Protein AF-H9ZIY6-F1 (afdb_monomer)

Radius of gyration: 15.13 Å; Cα contacts (8 Å, |Δi|>4): 52; chains: 1; bounding box: 33×17×41 Å

Foldseek 3Di:
DVQFQVDQEEEDDDDPVCPVVVVVVVNRRHHVNGYYHYPCPCLVVCVPPDPPDDDDPVSD

Organism: Miscanthus sinensis (NCBI:txid62337)

pLDDT: mean 96.13, std 5.47, range [65.56, 98.88]

InterPro domains:
  IPR002935 Class I-like SAM-dependent O-methyltransferase [PF01596] (1-60)
  IPR002935 Class I-like SAM-dependent O-methyltransferase [PS51682] (1-60)
  IPR029063 S-adenosyl-L-methionine-dependent methyltransferase superfamily [G3DSA:3.40.50.150] (1-60)
  IPR029063 S-adenosyl-L-methionine-dependent methyltransferase superfamily [SSF53335] (4-58)
  IPR050362 Cation-dependent O-methyltransferase [PTHR10509] (1-59)

Secondary structure (DSSP, 8-state):
-TTTT-EEEEEE-S-GGGHHHHHHHHHHHEEEEEEEEETTTTGGGGGGS-TTS---TTT-

Solvent-accessible surface area (backbone atoms only — not comparable to full-atom values): 3898 Å² total; per-residue (Å²): 117,97,57,52,42,70,31,64,67,48,77,49,80,74,70,70,92,45,48,65,66,47,46,67,52,43,67,47,28,34,24,93,92,39,49,78,46,71,59,67,83,53,52,94,62,49,83,78,53,62,93,86,56,94,66,57,77,89,77,100

Sequence (60 aa):
EKNHGSFDFVFVDADKDNYLNYHERLLKLVKLGGLIGYDNTLWNGSVVLPDDAPMRKYIR

Nearest PDB structures (foldseek):
  5kva-assembly1_A  TM=1.003E+00  e=2.235E-08  Sorghum bicolor
  3c3y-assembly1_B  TM=9.303E-01  e=1.472E-04  Mesembryanthemum crystallinum
  8xe3-assembly1_A  TM=8.742E-01  e=1.259E-03  Narcissus aff. pseudonarcissus MK-2014
  5lhm-assembly1_A  TM=8.684E-01  e=1.907E-03  Myxococcus xanthus
  5log-assembly1_B  TM=8.763E-01  e=3.318E-03  Myxococcus xanthus

Mean predicted aligned error: 2.95 Å

Structure (mmCIF, N/CA/C/O backbone):
data_AF-H9ZIY6-F1
#
_entry.id   AF-H9ZIY6-F1
#
loop_
_atom_site.group_PDB
_atom_site.id
_atom_site.type_symbol
_atom_site.label_atom_id
_atom_site.label_alt_id
_atom_site.label_comp_id
_atom_site.label_asym_id
_atom_site.label_entity_id
_atom_site.label_seq_id
_atom_site.pdbx_PDB_ins_code
_atom_site.Cartn_x
_atom_site.Cartn_y
_atom_site.Cartn_z
_atom_site.occupancy
_atom_site.B_iso_or_equiv
_atom_site.auth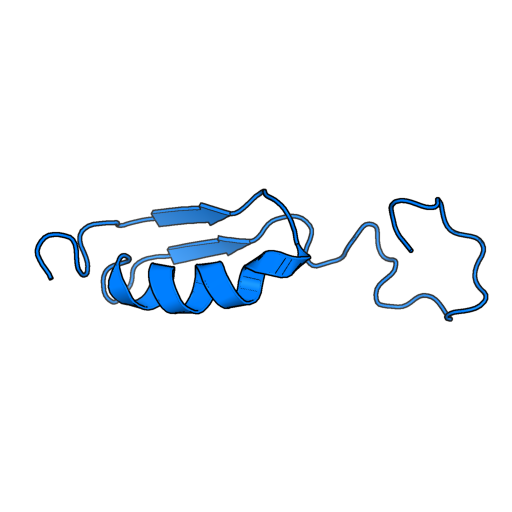_seq_id
_atom_site.auth_comp_id
_atom_site.auth_asym_id
_atom_site.auth_atom_id
_atom_site.pdbx_PDB_model_num
ATOM 1 N N . GLU A 1 1 ? -9.358 -7.044 18.453 1.00 65.56 1 GLU A N 1
ATOM 2 C CA . GLU A 1 1 ? -10.446 -6.440 19.249 1.00 65.56 1 GLU A CA 1
ATOM 3 C C . GLU A 1 1 ? -10.061 -5.079 19.841 1.00 65.56 1 GLU A C 1
ATOM 5 O O . GLU A 1 1 ? -10.387 -4.080 19.222 1.00 65.56 1 GLU A O 1
ATOM 10 N N . LYS A 1 2 ? -9.316 -4.993 20.961 1.00 83.19 2 LYS A N 1
ATOM 11 C CA . LYS A 1 2 ? -9.126 -3.729 21.723 1.00 83.19 2 LYS A CA 1
ATOM 12 C C . LYS A 1 2 ? -8.551 -2.533 20.935 1.00 83.19 2 LYS A C 1
ATOM 14 O O . LYS A 1 2 ? -8.836 -1.398 21.289 1.00 83.19 2 LYS A O 1
ATOM 19 N N . ASN A 1 3 ? -7.779 -2.788 19.878 1.00 93.94 3 ASN A N 1
ATOM 20 C CA . ASN A 1 3 ? -7.125 -1.751 19.067 1.00 93.94 3 ASN A CA 1
ATOM 21 C C . ASN A 1 3 ? -7.755 -1.599 17.668 1.00 93.94 3 ASN A C 1
ATOM 23 O O . ASN A 1 3 ? -7.117 -1.071 16.761 1.00 93.94 3 ASN A O 1
ATOM 27 N N . HIS A 1 4 ? -8.957 -2.134 17.433 1.00 97.94 4 HIS A N 1
ATOM 28 C CA . HIS A 1 4 ? -9.602 -1.938 16.135 1.00 97.94 4 HIS A CA 1
ATOM 29 C C . HIS A 1 4 ? -9.975 -0.466 15.943 1.00 97.94 4 HIS A C 1
ATOM 31 O O . HI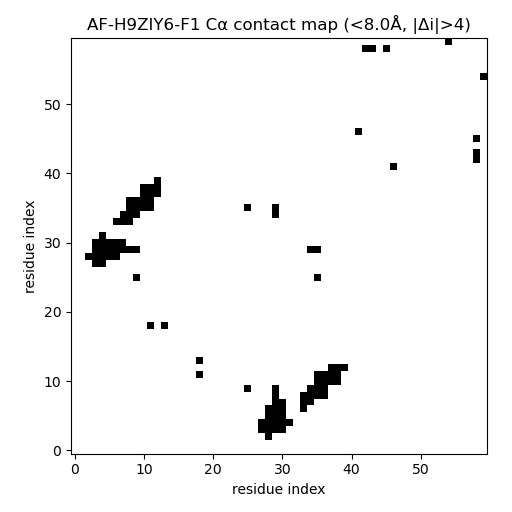S A 1 4 ? -10.539 0.152 16.844 1.00 97.94 4 HIS A O 1
ATOM 37 N N . GLY A 1 5 ? -9.650 0.087 14.776 1.00 98.12 5 GLY A N 1
ATOM 38 C CA . GLY A 1 5 ? -9.909 1.488 14.449 1.00 98.12 5 GLY A CA 1
ATOM 39 C C . GLY A 1 5 ? -9.215 2.508 15.360 1.00 98.12 5 GLY A C 1
ATOM 40 O O . GLY A 1 5 ? -9.704 3.627 15.480 1.00 98.12 5 GLY A O 1
ATOM 41 N N . SER A 1 6 ? -8.114 2.146 16.029 1.00 98.44 6 SER A N 1
ATOM 42 C CA . SER A 1 6 ? -7.412 3.045 16.956 1.00 98.44 6 SER A CA 1
ATOM 43 C C . SER A 1 6 ? -6.378 3.953 16.286 1.00 98.44 6 SER A C 1
ATOM 45 O O . SER A 1 6 ? -5.809 4.807 16.960 1.00 98.44 6 SER A O 1
ATOM 47 N N . PHE A 1 7 ? -6.091 3.753 14.997 1.00 98.62 7 PHE A N 1
ATOM 48 C CA . PHE A 1 7 ? -5.083 4.520 14.263 1.00 98.62 7 PHE A CA 1
ATOM 49 C C . PHE A 1 7 ? -5.722 5.437 13.216 1.00 98.62 7 PHE A C 1
ATOM 51 O O . PHE A 1 7 ? -6.596 5.016 12.457 1.00 98.62 7 PHE A O 1
ATOM 58 N N . ASP A 1 8 ? -5.247 6.682 13.152 1.00 98.75 8 ASP A N 1
ATOM 59 C CA . ASP A 1 8 ? -5.674 7.673 12.155 1.00 98.75 8 ASP A CA 1
ATOM 60 C C . ASP A 1 8 ? -4.917 7.532 10.830 1.00 98.75 8 ASP A C 1
ATOM 62 O O . ASP A 1 8 ? -5.493 7.686 9.751 1.00 98.75 8 ASP A O 1
ATOM 66 N N . PHE A 1 9 ? -3.620 7.241 10.924 1.00 98.81 9 PHE A N 1
ATOM 67 C CA . PHE A 1 9 ? -2.705 7.135 9.799 1.00 98.81 9 PHE A CA 1
ATOM 68 C C . PHE A 1 9 ? -1.662 6.048 10.054 1.00 98.81 9 PHE A C 1
ATOM 70 O O . PHE A 1 9 ? -1.172 5.905 11.177 1.00 98.81 9 PHE A O 1
A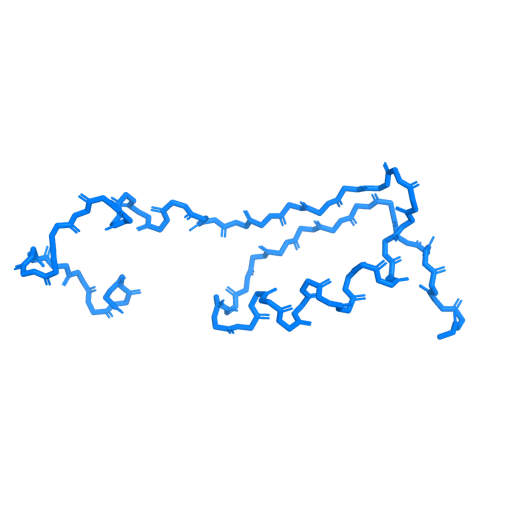TOM 77 N N . VAL A 1 10 ? -1.299 5.310 9.006 1.00 98.81 10 VAL A N 1
ATOM 78 C CA . VAL A 1 10 ? -0.182 4.359 9.013 1.00 98.81 10 VAL A CA 1
ATOM 79 C C . VAL A 1 10 ? 0.640 4.534 7.741 1.00 98.81 10 VAL A C 1
ATOM 81 O O . VAL A 1 10 ? 0.090 4.565 6.643 1.00 98.81 10 VAL A O 1
ATOM 84 N N . PHE A 1 11 ? 1.961 4.602 7.889 1.00 98.88 11 PHE A N 1
ATOM 85 C CA . PHE A 1 11 ? 2.908 4.559 6.779 1.00 98.88 11 PHE A CA 1
ATOM 86 C C . PHE A 1 11 ? 3.645 3.219 6.790 1.00 98.88 11 PHE A C 1
ATOM 88 O O . PHE A 1 11 ? 4.229 2.840 7.806 1.00 98.88 11 PHE A O 1
ATOM 95 N N . VAL A 1 12 ? 3.581 2.491 5.679 1.00 98.81 12 VAL A N 1
ATOM 96 C CA . VAL A 1 12 ? 4.188 1.173 5.497 1.00 98.81 12 VAL A CA 1
ATOM 97 C C . VAL A 1 12 ? 5.366 1.312 4.541 1.00 98.81 12 VAL A C 1
ATOM 99 O O . VAL A 1 12 ? 5.183 1.379 3.325 1.00 98.81 12 VAL A O 1
ATOM 102 N N . ASP A 1 13 ? 6.568 1.329 5.108 1.00 98.38 13 ASP A N 1
ATOM 103 C CA . ASP A 1 13 ? 7.833 1.212 4.384 1.00 98.38 13 ASP A CA 1
ATOM 104 C C . ASP A 1 13 ? 8.665 0.078 4.995 1.00 98.38 13 ASP A C 1
ATOM 106 O O . ASP A 1 13 ? 9.449 0.264 5.924 1.00 98.38 13 ASP A O 1
ATOM 110 N N . ALA A 1 14 ? 8.383 -1.141 4.538 1.00 98.00 14 ALA A N 1
ATOM 111 C CA . ALA A 1 14 ? 8.973 -2.368 5.064 1.00 98.00 14 ALA A CA 1
ATOM 112 C C . ALA A 1 14 ? 9.244 -3.375 3.929 1.00 98.00 14 ALA A C 1
ATOM 114 O O . ALA A 1 14 ? 9.403 -3.002 2.762 1.00 98.00 14 ALA A O 1
ATOM 115 N N . ASP A 1 15 ? 9.297 -4.659 4.266 1.00 97.38 15 ASP A N 1
ATOM 116 C CA . ASP A 1 15 ? 9.433 -5.771 3.335 1.00 97.38 15 ASP A CA 1
ATOM 117 C C . ASP A 1 15 ? 8.188 -5.923 2.445 1.00 97.38 15 ASP A C 1
ATOM 119 O O . ASP A 1 15 ? 7.072 -6.156 2.914 1.00 97.38 15 ASP A O 1
ATOM 123 N N . LYS A 1 16 ? 8.392 -5.767 1.132 1.00 95.94 16 LYS A N 1
ATOM 124 C CA . LYS A 1 16 ? 7.313 -5.653 0.140 1.00 95.94 16 LYS A CA 1
ATOM 125 C C . LYS A 1 16 ? 6.494 -6.942 0.003 1.00 95.94 16 LYS A C 1
ATOM 127 O O . LYS A 1 16 ? 5.282 -6.867 -0.190 1.00 95.94 16 LYS A O 1
ATOM 132 N N . ASP A 1 17 ? 7.116 -8.099 0.229 1.00 96.81 17 ASP A N 1
ATOM 133 C CA . ASP A 1 17 ? 6.463 -9.417 0.196 1.00 96.81 17 ASP A CA 1
ATOM 134 C C . ASP A 1 17 ? 5.323 -9.547 1.220 1.00 96.81 17 ASP A C 1
ATOM 136 O O . ASP A 1 17 ? 4.365 -10.289 1.002 1.00 96.81 17 ASP A O 1
ATOM 140 N N . ASN A 1 18 ? 5.380 -8.797 2.326 1.00 98.44 18 ASN A N 1
ATOM 141 C CA . ASN A 1 18 ? 4.345 -8.810 3.358 1.00 98.44 18 ASN A CA 1
ATOM 142 C C . ASN A 1 18 ? 3.324 -7.676 3.236 1.00 98.44 18 ASN A C 1
ATOM 144 O O . ASN A 1 18 ? 2.420 -7.597 4.070 1.00 98.44 18 ASN A O 1
ATOM 148 N N . TYR A 1 19 ? 3.389 -6.819 2.213 1.00 9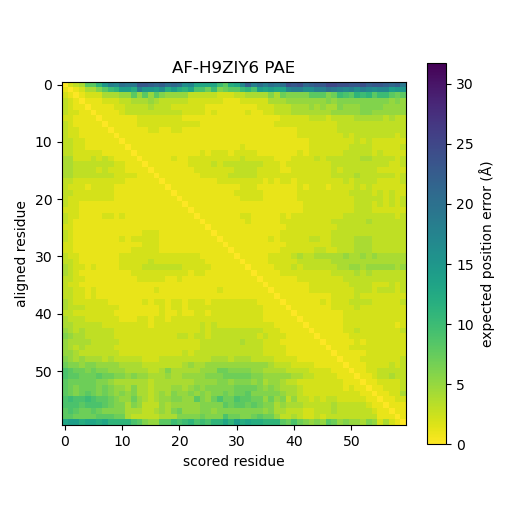8.62 19 TYR A N 1
ATOM 149 C CA . TYR A 1 19 ? 2.491 -5.660 2.116 1.00 98.62 19 TYR A CA 1
ATOM 150 C C . TYR A 1 19 ? 1.009 -6.045 2.132 1.00 98.62 19 TYR A C 1
ATOM 152 O O . TYR A 1 19 ? 0.217 -5.374 2.797 1.00 98.62 19 TYR A O 1
ATOM 160 N N . LEU A 1 20 ? 0.636 -7.153 1.488 1.00 98.56 20 LEU A N 1
ATOM 161 C CA . LEU A 1 20 ? -0.740 -7.660 1.520 1.00 98.56 20 LEU A CA 1
ATOM 162 C C . LEU A 1 20 ? -1.134 -8.174 2.914 1.00 98.56 20 LEU A C 1
ATOM 164 O O . LEU A 1 20 ? -2.206 -7.840 3.415 1.00 98.56 20 LEU A O 1
ATOM 168 N N . ASN A 1 21 ? -0.234 -8.885 3.596 1.00 98.62 21 ASN A N 1
ATOM 169 C CA . ASN A 1 21 ? -0.460 -9.353 4.967 1.00 98.62 21 ASN A CA 1
ATOM 170 C C . ASN A 1 21 ? -0.603 -8.180 5.952 1.00 98.62 21 ASN A C 1
ATOM 172 O O . ASN A 1 21 ? -1.423 -8.220 6.875 1.00 98.62 21 ASN A O 1
ATOM 176 N N . TYR A 1 22 ? 0.175 -7.112 5.756 1.00 98.62 22 TYR A N 1
ATOM 177 C CA . TYR A 1 22 ? 0.012 -5.866 6.497 1.00 98.62 22 TYR A CA 1
ATOM 178 C C . TYR A 1 22 ? -1.328 -5.219 6.175 1.00 98.62 22 TYR A C 1
ATOM 180 O O . TYR A 1 22 ? -2.037 -4.844 7.103 1.00 98.62 22 TYR A O 1
ATOM 188 N N . HIS A 1 23 ? -1.717 -5.141 4.902 1.00 98.62 23 HIS A N 1
ATOM 189 C CA . HIS A 1 23 ? -2.984 -4.546 4.483 1.00 98.62 23 HIS A CA 1
ATOM 190 C C . HIS A 1 23 ? -4.188 -5.152 5.208 1.00 98.62 23 HIS A C 1
ATOM 192 O O . HIS A 1 23 ? -4.959 -4.421 5.829 1.00 98.62 23 HIS A O 1
ATOM 198 N N . GLU A 1 24 ? -4.299 -6.479 5.244 1.00 98.44 24 GLU A N 1
ATOM 199 C CA . GLU A 1 24 ? -5.408 -7.160 5.925 1.00 98.44 24 GLU A CA 1
ATOM 200 C C . GLU A 1 24 ? -5.499 -6.829 7.420 1.00 98.44 24 GLU A C 1
ATOM 202 O O . GLU A 1 24 ? -6.588 -6.716 7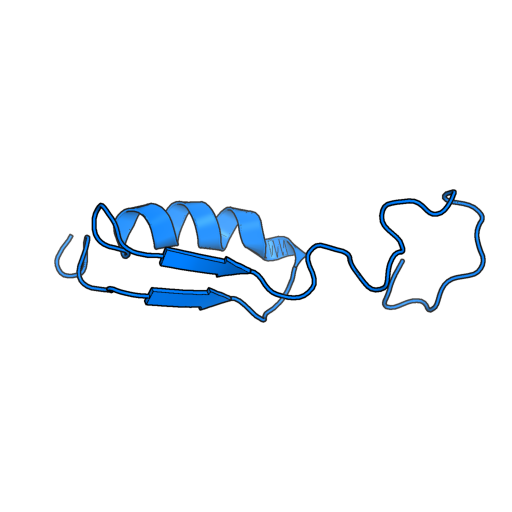.992 1.00 98.44 24 GLU A O 1
ATOM 207 N N . ARG A 1 25 ? -4.347 -6.673 8.079 1.00 98.25 25 ARG A N 1
ATOM 208 C CA . ARG A 1 25 ? -4.280 -6.309 9.499 1.00 98.25 25 ARG A CA 1
ATOM 209 C C . ARG A 1 25 ? -4.578 -4.828 9.699 1.00 98.25 25 ARG A C 1
ATOM 211 O O . ARG A 1 25 ? -5.329 -4.478 10.607 1.00 98.25 25 ARG A O 1
ATOM 218 N N . LEU A 1 26 ? -4.026 -3.966 8.851 1.00 98.56 26 LEU A N 1
ATOM 219 C CA . LEU A 1 26 ? -4.180 -2.518 8.939 1.00 98.56 26 LEU A CA 1
ATOM 220 C C . LEU A 1 26 ? -5.615 -2.074 8.664 1.00 98.56 26 LEU A C 1
ATOM 222 O O . LEU A 1 26 ? -6.075 -1.161 9.338 1.00 98.56 26 LEU A O 1
ATOM 226 N N . LEU A 1 27 ? -6.366 -2.772 7.809 1.00 98.44 27 LEU A N 1
ATOM 227 C CA . LEU A 1 27 ? -7.805 -2.529 7.635 1.00 98.44 27 LEU A CA 1
ATOM 228 C C . LEU A 1 27 ? -8.615 -2.702 8.930 1.00 98.44 27 LEU A C 1
ATOM 230 O O . LEU A 1 27 ? -9.668 -2.093 9.081 1.00 98.44 27 LEU A O 1
ATOM 234 N N . LYS A 1 28 ? -8.138 -3.522 9.875 1.00 98.38 28 LYS A N 1
ATOM 235 C CA . LYS A 1 28 ? -8.777 -3.687 11.190 1.00 98.38 28 LYS A CA 1
ATOM 236 C C . LYS A 1 28 ? -8.322 -2.619 12.180 1.00 98.38 28 LYS A C 1
ATOM 238 O O . LYS A 1 28 ? -9.078 -2.251 13.071 1.00 98.38 28 LYS A O 1
ATOM 243 N N . LEU A 1 29 ? -7.076 -2.164 12.065 1.00 98.56 29 LEU A N 1
ATOM 244 C CA . LEU A 1 29 ? -6.432 -1.264 13.025 1.00 98.56 29 LEU A CA 1
ATOM 245 C C . LEU A 1 29 ? -6.678 0.218 12.710 1.00 98.56 29 LEU A C 1
ATOM 247 O O . LEU A 1 29 ? -6.805 1.022 13.632 1.00 98.56 29 LEU A O 1
ATOM 251 N N . VAL A 1 30 ? -6.762 0.585 11.433 1.00 98.69 30 VAL A N 1
ATOM 252 C CA . VAL A 1 30 ? -7.019 1.958 10.989 1.00 98.69 30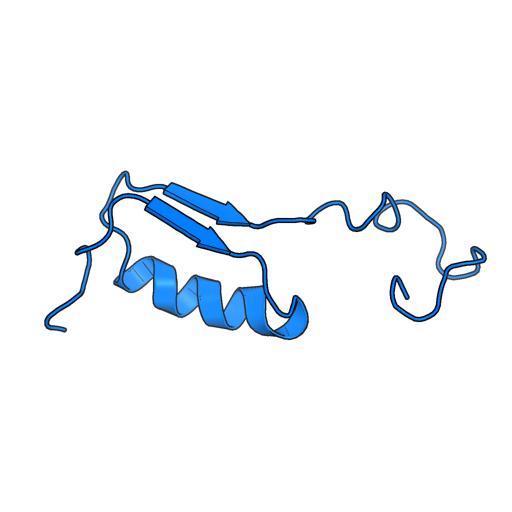 VAL A CA 1
ATOM 253 C C . VAL A 1 30 ? -8.515 2.243 11.028 1.00 98.69 30 VAL A C 1
ATOM 255 O O . VAL A 1 30 ? -9.336 1.401 10.666 1.00 98.69 30 VAL A O 1
ATOM 258 N N . LYS A 1 31 ? -8.887 3.427 11.517 1.00 98.31 31 LYS A N 1
ATOM 259 C CA . LYS A 1 31 ? -10.291 3.842 11.604 1.00 98.31 31 LYS A CA 1
ATOM 260 C C . LYS A 1 31 ? -10.917 4.005 10.217 1.00 98.31 31 LYS A C 1
ATOM 262 O O . LYS A 1 31 ? -10.228 4.298 9.241 1.00 98.31 31 LYS A O 1
ATOM 267 N N . LEU A 1 32 ? -12.245 3.925 10.137 1.00 98.44 32 LEU A N 1
ATOM 268 C CA . LEU A 1 32 ? -12.961 4.359 8.935 1.00 98.44 32 LEU A CA 1
ATOM 269 C C . LEU A 1 32 ? -12.641 5.833 8.638 1.00 98.44 32 LEU A C 1
ATOM 271 O O . LEU A 1 32 ? -12.707 6.683 9.525 1.00 98.44 32 LEU A O 1
ATOM 275 N N . GLY A 1 33 ? -12.267 6.119 7.390 1.00 98.38 33 GLY A N 1
ATOM 276 C CA . GLY A 1 33 ? -11.783 7.438 6.969 1.00 98.38 33 GLY A CA 1
ATOM 277 C C . GLY A 1 33 ? -10.326 7.742 7.344 1.00 98.38 33 GLY A C 1
ATOM 278 O O . GLY A 1 33 ? -9.850 8.832 7.039 1.00 98.38 33 GLY A O 1
ATOM 279 N N . GLY A 1 34 ? -9.616 6.816 7.998 1.00 98.56 34 GLY A N 1
ATOM 280 C CA . GLY A 1 34 ? -8.166 6.889 8.177 1.00 98.56 34 GLY A CA 1
ATOM 281 C C . GLY A 1 34 ? -7.407 6.561 6.889 1.00 98.56 34 GLY A C 1
ATOM 282 O O . GLY A 1 34 ? -7.990 6.105 5.903 1.00 98.56 34 GLY A O 1
ATOM 283 N N . LEU A 1 35 ? -6.095 6.797 6.895 1.00 98.81 35 LEU A N 1
ATOM 284 C CA . LEU A 1 35 ? -5.249 6.682 5.704 1.00 98.81 35 LEU A CA 1
ATOM 285 C C . LEU A 1 35 ? -4.099 5.690 5.918 1.00 98.81 35 LEU A C 1
ATOM 287 O O . LEU A 1 35 ? -3.424 5.713 6.944 1.00 98.81 35 LEU A O 1
ATOM 291 N N . ILE A 1 36 ? -3.847 4.847 4.917 1.00 98.88 36 ILE A N 1
ATOM 292 C CA . ILE A 1 36 ? -2.673 3.971 4.865 1.00 98.88 36 ILE A CA 1
ATOM 293 C C . ILE A 1 36 ? -1.843 4.367 3.645 1.00 98.88 36 ILE A C 1
ATOM 295 O O . ILE A 1 36 ? -2.340 4.321 2.520 1.00 98.88 36 ILE A O 1
ATOM 299 N N . GLY A 1 37 ? -0.592 4.762 3.864 1.00 98.81 37 GLY A N 1
ATOM 300 C CA . GLY A 1 37 ? 0.379 5.019 2.803 1.00 98.81 37 GLY A CA 1
ATOM 301 C C . GLY A 1 37 ? 1.343 3.847 2.658 1.00 98.81 37 GLY A C 1
ATOM 302 O O . GLY A 1 37 ? 1.901 3.400 3.654 1.00 98.81 37 GLY A O 1
ATOM 303 N N . TYR A 1 38 ? 1.558 3.373 1.432 1.00 98.88 38 TYR A N 1
ATOM 304 C CA . TYR A 1 38 ? 2.535 2.329 1.118 1.00 98.88 38 TYR A CA 1
ATOM 305 C C . TYR A 1 38 ? 3.680 2.921 0.309 1.00 98.88 38 TYR A C 1
ATOM 307 O O . TYR A 1 38 ? 3.435 3.528 -0.735 1.00 98.88 38 TYR A O 1
ATOM 315 N N . ASP A 1 39 ? 4.913 2.733 0.773 1.00 98.50 39 ASP A N 1
ATOM 316 C CA . ASP A 1 39 ? 6.078 3.275 0.084 1.00 98.50 39 ASP A CA 1
ATOM 317 C C . ASP A 1 39 ? 6.592 2.362 -1.038 1.00 98.50 39 ASP A C 1
ATOM 319 O O . ASP A 1 39 ? 6.429 1.137 -1.016 1.00 98.50 39 ASP A O 1
ATOM 323 N N . ASN A 1 40 ? 7.236 2.996 -2.017 1.00 97.94 40 ASN A N 1
ATOM 324 C CA . ASN A 1 40 ? 7.915 2.408 -3.170 1.00 97.94 40 ASN A CA 1
ATOM 325 C C . ASN A 1 40 ? 7.030 1.528 -4.070 1.00 97.94 40 ASN A C 1
ATOM 327 O O . ASN A 1 40 ? 7.540 0.622 -4.725 1.00 97.94 40 ASN A O 1
ATOM 331 N N . THR A 1 41 ? 5.730 1.804 -4.173 1.00 98.19 41 THR A N 1
ATOM 332 C CA . THR A 1 41 ? 4.797 1.023 -5.014 1.00 98.19 41 THR A CA 1
ATOM 333 C C . THR A 1 41 ? 5.122 1.056 -6.512 1.00 98.19 41 THR A C 1
ATOM 335 O O . THR A 1 41 ? 4.730 0.152 -7.239 1.00 98.19 41 THR A O 1
ATOM 338 N N . LEU A 1 42 ? 5.881 2.055 -6.980 1.00 98.06 42 LEU A N 1
ATOM 339 C CA . LEU A 1 42 ? 6.417 2.095 -8.348 1.00 98.06 42 LEU A CA 1
ATOM 340 C C . LEU A 1 42 ? 7.769 1.383 -8.500 1.00 98.06 42 LEU A C 1
ATOM 342 O O . LEU A 1 42 ? 8.290 1.309 -9.608 1.00 98.06 42 LEU A O 1
ATOM 346 N N . TRP A 1 43 ? 8.354 0.904 -7.401 1.00 97.44 43 TRP A N 1
ATOM 347 C CA . TRP A 1 43 ? 9.557 0.072 -7.337 1.00 97.44 43 TRP A CA 1
ATOM 348 C C . TRP A 1 43 ? 10.677 0.499 -8.300 1.00 97.44 43 TRP A C 1
ATOM 350 O O . TRP A 1 43 ? 11.088 -0.236 -9.196 1.00 97.44 43 TRP A O 1
ATOM 360 N N . ASN A 1 44 ? 11.148 1.743 -8.152 1.00 96.62 44 ASN A N 1
ATOM 361 C CA . ASN A 1 44 ? 12.171 2.355 -9.014 1.00 96.62 44 ASN A CA 1
ATOM 362 C C . ASN A 1 44 ? 11.806 2.381 -10.521 1.00 96.62 44 ASN A C 1
ATOM 364 O O . ASN A 1 44 ? 12.681 2.327 -11.381 1.00 96.62 44 ASN A O 1
ATOM 368 N N . GLY A 1 45 ? 10.512 2.422 -10.846 1.00 97.44 45 GLY A N 1
ATOM 369 C CA . GLY A 1 45 ? 9.992 2.377 -12.214 1.00 97.44 45 GLY A CA 1
ATOM 370 C C . GLY A 1 45 ? 10.023 0.988 -12.860 1.00 97.44 45 GLY A C 1
ATOM 371 O O . GLY A 1 45 ? 9.639 0.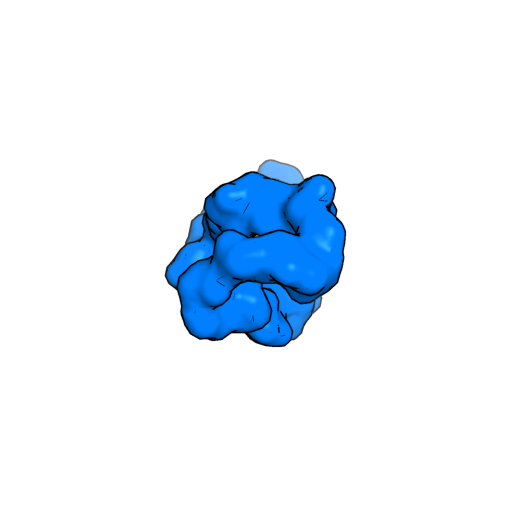862 -14.019 1.00 97.44 45 GLY A O 1
ATOM 372 N N . SER A 1 46 ? 10.452 -0.055 -12.140 1.00 96.94 46 SER A N 1
ATOM 373 C CA . SER A 1 46 ? 10.584 -1.412 -12.695 1.00 96.94 46 SER A CA 1
ATOM 374 C C . SER A 1 46 ? 9.256 -2.043 -13.105 1.00 96.94 46 SER A C 1
ATOM 376 O O . SER 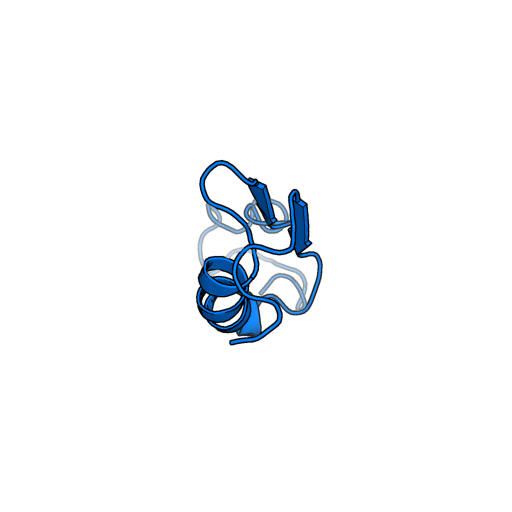A 1 46 ? 9.241 -2.892 -13.985 1.00 96.94 46 SER A O 1
ATOM 378 N N . VAL A 1 47 ? 8.140 -1.568 -12.546 1.00 97.06 47 VAL A N 1
ATOM 379 C CA . VAL A 1 47 ? 6.782 -2.070 -12.815 1.00 97.06 47 VAL A CA 1
ATOM 380 C C . VAL A 1 47 ? 6.330 -1.938 -14.277 1.00 97.06 47 VAL A C 1
ATOM 382 O O . VAL A 1 47 ? 5.319 -2.521 -14.653 1.00 97.06 47 VAL A O 1
ATOM 385 N N . VAL A 1 48 ? 7.051 -1.168 -15.100 1.00 97.75 48 VAL A N 1
ATOM 386 C CA . VAL A 1 48 ? 6.799 -1.022 -16.547 1.00 97.75 48 VAL A CA 1
ATOM 387 C C . VAL A 1 48 ? 7.974 -1.481 -17.416 1.00 97.75 48 VAL A C 1
ATOM 389 O O . VAL A 1 48 ? 7.930 -1.321 -18.636 1.00 97.75 48 VAL A O 1
ATOM 392 N N . LEU A 1 49 ? 9.042 -2.011 -16.815 1.00 97.06 49 LEU A N 1
ATOM 393 C CA . LEU A 1 49 ? 10.172 -2.562 -17.560 1.00 97.06 49 LEU A CA 1
ATOM 394 C C . LEU A 1 49 ? 9.851 -3.990 -18.028 1.00 97.06 49 LEU A C 1
ATOM 396 O O . LEU A 1 49 ? 9.124 -4.702 -17.339 1.00 97.06 49 LEU A O 1
ATOM 400 N N . PRO A 1 50 ? 10.398 -4.435 -19.172 1.00 96.62 50 PRO A N 1
ATOM 401 C CA . PRO A 1 50 ? 10.308 -5.835 -19.567 1.00 96.62 50 PRO A CA 1
ATOM 402 C C . PRO A 1 50 ? 11.160 -6.722 -18.642 1.00 96.62 50 PRO A C 1
ATOM 404 O O . PRO A 1 50 ? 12.181 -6.280 -18.111 1.00 96.62 50 PRO A O 1
ATOM 407 N N . ASP A 1 51 ? 10.773 -7.988 -18.476 1.00 92.81 51 ASP A N 1
ATOM 408 C CA . ASP A 1 51 ? 11.418 -8.939 -17.549 1.00 92.81 51 ASP A CA 1
ATOM 409 C C . ASP A 1 51 ? 12.914 -9.188 -17.846 1.00 92.81 51 ASP A C 1
ATOM 411 O O . ASP A 1 51 ? 13.708 -9.536 -16.958 1.00 92.81 51 ASP A O 1
ATOM 415 N N . ASP A 1 52 ? 13.320 -9.017 -19.105 1.00 95.31 52 ASP A N 1
ATOM 416 C CA . ASP A 1 52 ? 14.699 -9.163 -19.574 1.00 95.31 52 ASP A CA 1
ATOM 417 C C . ASP A 1 52 ? 15.534 -7.879 -19.433 1.00 95.31 52 ASP A C 1
ATOM 419 O O . ASP A 1 52 ? 16.745 -7.906 -19.673 1.00 95.31 52 ASP A O 1
ATOM 423 N N . ALA A 1 53 ? 14.938 -6.776 -18.965 1.00 96.06 53 ALA A N 1
ATOM 424 C CA . ALA A 1 53 ? 15.667 -5.548 -18.703 1.00 96.06 53 ALA A CA 1
ATOM 425 C C . ALA A 1 53 ? 16.772 -5.771 -17.649 1.00 96.06 53 ALA A C 1
ATOM 427 O O . ALA A 1 53 ? 16.566 -6.445 -16.625 1.00 96.06 53 ALA A O 1
ATOM 428 N N . PRO A 1 54 ? 17.961 -5.172 -17.847 1.00 94.38 54 PRO A N 1
ATOM 429 C CA . PRO A 1 54 ? 19.017 -5.214 -16.850 1.00 94.38 54 PRO A CA 1
ATOM 430 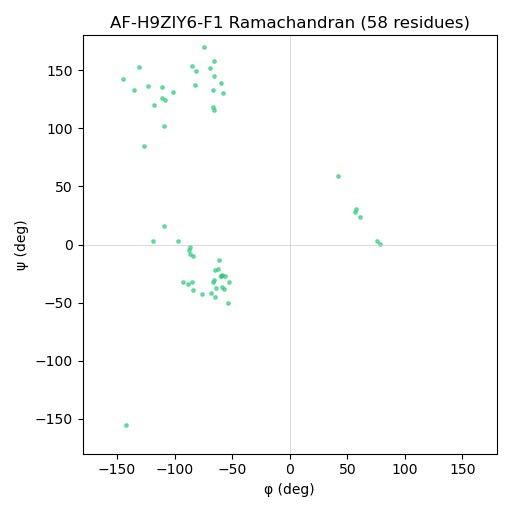C C . PRO A 1 54 ? 18.577 -4.441 -15.599 1.00 94.38 54 PRO A C 1
ATOM 432 O O . PRO A 1 54 ? 18.391 -3.226 -15.627 1.00 94.38 54 PRO A O 1
ATOM 435 N N . MET A 1 55 ? 18.441 -5.151 -14.479 1.00 95.38 55 MET A N 1
ATOM 436 C CA . MET A 1 55 ? 18.040 -4.593 -13.186 1.00 95.38 55 MET A CA 1
ATOM 437 C C . MET A 1 55 ? 18.988 -5.048 -12.081 1.00 95.38 55 MET A C 1
ATOM 439 O O . MET A 1 55 ? 19.593 -6.120 -12.143 1.00 95.38 55 MET A O 1
ATOM 443 N N . ARG A 1 56 ? 19.115 -4.229 -11.034 1.00 93.19 56 ARG A N 1
ATOM 444 C CA . ARG A 1 56 ? 19.852 -4.617 -9.826 1.00 93.19 56 ARG A CA 1
ATOM 445 C C . ARG A 1 56 ? 19.114 -5.769 -9.139 1.00 93.19 56 ARG A C 1
ATOM 447 O O . ARG A 1 56 ? 17.889 -5.776 -9.110 1.00 93.19 56 ARG A O 1
ATOM 454 N N . LYS A 1 57 ? 19.855 -6.699 -8.524 1.00 90.69 57 LYS A N 1
ATOM 455 C CA . LYS A 1 57 ? 19.289 -7.900 -7.878 1.00 90.69 57 LYS A CA 1
ATOM 456 C C . LYS A 1 57 ? 18.182 -7.599 -6.859 1.00 90.69 57 LYS A C 1
ATOM 458 O O . LYS A 1 57 ? 17.302 -8.419 -6.702 1.00 90.69 57 LYS A O 1
ATOM 463 N N . TYR A 1 58 ? 18.245 -6.461 -6.170 1.00 85.75 58 TYR A N 1
ATOM 464 C CA . TYR A 1 58 ? 17.243 -6.086 -5.166 1.00 85.75 58 TYR A CA 1
ATOM 465 C C . TYR A 1 58 ? 15.990 -5.413 -5.751 1.00 85.75 58 TYR A C 1
ATOM 467 O O . TYR A 1 58 ? 15.060 -5.148 -5.006 1.00 85.75 58 TYR A O 1
ATOM 475 N N . ILE A 1 59 ? 15.997 -5.056 -7.040 1.00 88.19 59 ILE A N 1
ATOM 476 C CA . ILE A 1 59 ? 14.818 -4.540 -7.758 1.00 88.19 59 ILE A CA 1
ATOM 477 C C . ILE A 1 59 ? 14.075 -5.694 -8.438 1.00 88.19 59 ILE A C 1
ATOM 479 O O . ILE A 1 59 ? 12.861 -5.638 -8.588 1.00 88.19 59 ILE A O 1
ATOM 483 N N . ARG A 1 60 ? 14.828 -6.708 -8.864 1.00 80.44 60 ARG A N 1
ATOM 484 C CA . ARG A 1 60 ? 14.314 -7.917 -9.495 1.00 80.44 60 ARG A CA 1
ATOM 485 C C . ARG A 1 60 ? 13.606 -8.825 -8.491 1.00 80.44 60 ARG A C 1
ATOM 487 O O . ARG A 1 60 ? 14.025 -8.827 -7.314 1.00 80.44 60 ARG A O 1
#